Protein AF-A0A0C3K0G8-F1 (afdb_monomer_lite)

Sequence (111 aa):
MAKLWGVLTHQEVYECLPAGTLPKSLRTWVQLGPAIHQLPEEVMEVIAGAAATKQQAMQECKCQAKERHQERWRSKQRAKRESCSVDGSDGEGDDDDGDTSAEYMRLPTDE

Secondary structure (DSSP, 8-state):
---TTTT--HHHHHHTSPTTSS-TT--SHHHHHHHHTTS-HHHHHHHHHHHHHHHHHHHHHHHHHHHHHHHHHHHHHHHHHHHHHHS-SS----------S--S-------

Structure (mmCIF, N/CA/C/O backbone):
data_AF-A0A0C3K0G8-F1
#
_entry.id   AF-A0A0C3K0G8-F1
#
loop_
_atom_site.group_PDB
_atom_site.id
_atom_site.type_symbol
_atom_site.label_atom_id
_atom_site.label_alt_id
_atom_site.label_comp_id
_atom_site.label_asym_id
_atom_site.label_entity_id
_atom_site.label_seq_id
_atom_site.pdbx_PDB_ins_code
_atom_site.Cartn_x
_atom_site.Cartn_y
_atom_site.Cartn_z
_atom_site.occupancy
_atom_site.B_iso_or_equiv
_atom_site.auth_seq_id
_atom_site.auth_comp_id
_atom_site.auth_asym_id
_atom_site.auth_atom_id
_atom_site.pdbx_PDB_model_num
ATOM 1 N N . MET A 1 1 ? -17.660 3.951 -3.080 1.00 44.28 1 MET A N 1
ATOM 2 C CA . MET A 1 1 ? -16.844 4.340 -1.911 1.00 44.28 1 MET A CA 1
ATOM 3 C C . MET A 1 1 ? -15.458 3.748 -2.091 1.00 44.28 1 MET A C 1
ATOM 5 O O . MET A 1 1 ? -15.351 2.532 -2.222 1.00 44.28 1 MET A O 1
ATOM 9 N N . ALA A 1 2 ? -14.428 4.587 -2.220 1.00 51.28 2 ALA A N 1
ATOM 10 C CA . ALA A 1 2 ? -13.048 4.113 -2.275 1.00 51.28 2 ALA A CA 1
ATOM 11 C C . ALA A 1 2 ? -12.724 3.422 -0.944 1.00 51.28 2 ALA A C 1
ATOM 13 O O . ALA A 1 2 ? -13.027 3.960 0.118 1.00 51.28 2 ALA A O 1
ATOM 14 N N . LYS A 1 3 ? -12.183 2.203 -0.997 1.00 67.31 3 LYS A N 1
ATOM 15 C CA . LYS A 1 3 ? -11.765 1.483 0.210 1.00 67.31 3 LYS A CA 1
ATOM 16 C C . LYS A 1 3 ? -10.636 2.291 0.853 1.00 67.31 3 LYS A C 1
ATOM 18 O O . LYS A 1 3 ? -9.588 2.407 0.229 1.00 67.31 3 LYS A O 1
ATOM 23 N N . LEU A 1 4 ? -10.835 2.813 2.066 1.00 66.31 4 LEU A N 1
ATOM 24 C CA . LEU A 1 4 ? -9.811 3.544 2.842 1.00 66.31 4 LEU A CA 1
ATOM 25 C C . LEU A 1 4 ? -8.494 2.759 2.964 1.00 66.31 4 LEU A C 1
ATOM 27 O O . LEU A 1 4 ? -7.414 3.331 2.999 1.00 66.31 4 LEU A O 1
ATOM 31 N N . TRP A 1 5 ? -8.594 1.433 2.958 1.00 75.25 5 TRP A N 1
ATOM 32 C CA . TRP A 1 5 ? -7.480 0.493 3.028 1.00 75.25 5 TRP A CA 1
ATOM 33 C C . TRP A 1 5 ? -6.900 0.090 1.660 1.00 75.25 5 TRP A C 1
ATOM 35 O O . TRP A 1 5 ? -5.852 -0.536 1.629 1.00 75.25 5 TRP A O 1
ATOM 45 N N . GLY A 1 6 ? -7.538 0.442 0.535 1.00 77.12 6 GLY A N 1
ATOM 46 C CA . GLY A 1 6 ? -7.019 0.373 -0.844 1.00 77.12 6 GLY A CA 1
ATOM 47 C C . GLY A 1 6 ? -6.117 -0.818 -1.213 1.00 77.12 6 GLY A C 1
ATOM 48 O O . GLY A 1 6 ? -6.592 -1.834 -1.720 1.00 77.12 6 GLY A O 1
ATOM 49 N N . VAL A 1 7 ? -4.808 -0.626 -1.026 1.00 82.69 7 VAL A N 1
ATOM 50 C CA . VAL A 1 7 ? -3.695 -1.530 -1.391 1.00 82.69 7 VAL A CA 1
ATOM 51 C C . VAL A 1 7 ? -3.148 -2.362 -0.221 1.00 82.69 7 VAL A C 1
ATOM 53 O O . VAL A 1 7 ? -2.249 -3.190 -0.411 1.00 82.69 7 VAL A O 1
ATOM 56 N N . LEU A 1 8 ? -3.660 -2.143 0.988 1.00 86.94 8 LEU A N 1
ATOM 57 C CA . LEU A 1 8 ? -3.300 -2.915 2.168 1.00 86.94 8 LEU A CA 1
ATOM 58 C C . LEU A 1 8 ? -3.956 -4.293 2.128 1.00 86.94 8 LEU A C 1
ATOM 60 O O . LEU A 1 8 ? -5.119 -4.474 1.759 1.00 86.94 8 LEU A O 1
ATOM 64 N N . THR A 1 9 ? -3.177 -5.279 2.537 1.00 86.94 9 THR A N 1
ATOM 65 C CA . THR A 1 9 ? -3.633 -6.628 2.831 1.00 86.94 9 THR A CA 1
ATOM 66 C C . THR A 1 9 ? -4.283 -6.669 4.207 1.00 86.94 9 THR A C 1
ATOM 68 O O . THR A 1 9 ? -4.113 -5.778 5.038 1.00 86.94 9 THR A O 1
ATOM 71 N N . HIS A 1 10 ? -5.023 -7.745 4.459 1.00 85.81 10 HIS A N 1
ATOM 72 C CA . HIS A 1 10 ? -5.656 -7.975 5.750 1.00 85.81 10 HIS A CA 1
ATOM 73 C C . HIS A 1 10 ? -4.635 -7.937 6.893 1.00 85.81 10 HIS A C 1
ATOM 75 O O . HIS A 1 10 ? -4.868 -7.303 7.911 1.00 85.81 10 HIS A O 1
ATOM 81 N N . GLN A 1 11 ? -3.485 -8.583 6.701 1.00 84.81 11 GLN A N 1
ATOM 82 C CA . GLN A 1 11 ? -2.429 -8.642 7.703 1.00 84.81 11 GLN A CA 1
ATOM 83 C C . GLN A 1 11 ? -1.822 -7.268 7.990 1.00 84.81 11 GLN A C 1
ATOM 85 O O . GLN A 1 11 ? -1.711 -6.903 9.153 1.00 84.81 11 GLN A O 1
ATOM 90 N N . GLU A 1 12 ? -1.511 -6.488 6.954 1.00 87.62 12 GLU A N 1
ATOM 91 C CA . GLU A 1 12 ? -0.947 -5.143 7.132 1.00 87.62 12 GLU A CA 1
ATOM 92 C C . GLU A 1 12 ? -1.895 -4.231 7.918 1.00 87.62 12 GLU A C 1
ATOM 94 O O . GLU A 1 12 ? -1.446 -3.460 8.756 1.00 87.62 12 GLU A O 1
ATOM 99 N N . VAL A 1 13 ? -3.213 -4.360 7.726 1.00 86.56 13 VAL A N 1
ATOM 100 C CA . VAL A 1 13 ? -4.179 -3.619 8.551 1.00 86.56 13 VAL A CA 1
ATOM 101 C C . VAL A 1 13 ? -4.073 -4.012 10.026 1.00 86.56 13 VAL A C 1
ATOM 103 O O . VAL A 1 13 ? -4.100 -3.136 10.881 1.00 86.56 13 VAL A O 1
ATOM 106 N N . TYR A 1 14 ? -3.923 -5.300 10.344 1.00 84.81 14 TYR A N 1
ATOM 107 C CA . TYR A 1 14 ? -3.718 -5.738 11.730 1.00 84.81 14 TYR A CA 1
ATOM 108 C C . TYR A 1 14 ? -2.370 -5.285 12.305 1.00 84.81 14 TYR A C 1
ATOM 110 O O . TYR A 1 14 ? -2.292 -5.044 13.504 1.00 84.81 14 TYR A O 1
ATOM 118 N N . GLU A 1 15 ? -1.330 -5.158 11.481 1.00 86.50 15 GLU A N 1
ATOM 119 C CA . GLU A 1 15 ? -0.015 -4.648 11.897 1.00 86.50 15 GLU A CA 1
ATOM 120 C C . GLU A 1 15 ? -0.032 -3.140 12.180 1.00 86.50 15 GLU A C 1
ATOM 122 O O . GLU A 1 15 ? 0.693 -2.673 13.056 1.00 86.50 15 GLU A O 1
ATOM 127 N N . CYS A 1 16 ? -0.886 -2.376 11.493 1.00 84.81 16 CYS A N 1
ATOM 128 C CA . CYS A 1 16 ? -1.093 -0.954 11.777 1.00 84.81 16 CYS A CA 1
ATOM 129 C C . CYS A 1 16 ? -1.887 -0.696 13.068 1.00 84.81 16 CYS A C 1
ATOM 131 O O . CYS A 1 16 ? -1.946 0.444 13.528 1.00 84.81 16 CYS A O 1
ATOM 133 N N . LEU A 1 17 ? -2.527 -1.722 13.634 1.00 83.94 17 LEU A N 1
ATOM 134 C CA . LEU A 1 17 ? -3.399 -1.594 14.794 1.00 83.94 17 LEU A CA 1
ATOM 135 C C . LEU A 1 17 ? -2.687 -1.995 16.091 1.00 83.94 17 LEU A C 1
ATOM 137 O O . LEU A 1 17 ? -1.944 -2.980 16.113 1.00 83.94 17 LEU A O 1
ATOM 141 N N . PRO A 1 18 ? -2.960 -1.300 17.209 1.00 80.00 18 PRO A N 1
ATOM 142 C CA . PRO A 1 18 ? -2.521 -1.774 18.508 1.00 80.00 18 PRO A CA 1
ATOM 143 C C . PRO A 1 18 ? -3.105 -3.162 18.820 1.00 80.00 18 PRO A C 1
ATOM 145 O O . PRO A 1 18 ? -4.186 -3.556 18.371 1.00 80.00 18 PRO A O 1
ATOM 148 N N . ALA A 1 19 ? -2.380 -3.948 19.615 1.00 79.69 19 ALA A N 1
ATOM 149 C CA . ALA A 1 19 ? -2.846 -5.276 19.986 1.00 79.69 19 ALA A CA 1
ATOM 150 C C . ALA A 1 19 ? -4.171 -5.184 20.766 1.00 79.69 19 ALA A C 1
ATOM 152 O O . ALA A 1 19 ? -4.258 -4.509 21.788 1.00 79.69 19 ALA A O 1
ATOM 153 N N . GLY A 1 20 ? -5.197 -5.896 20.293 1.00 76.69 20 GLY A N 1
ATOM 154 C CA . GLY A 1 20 ? -6.504 -5.974 20.955 1.00 76.69 20 GLY A CA 1
ATOM 155 C C . GLY A 1 20 ? -7.562 -4.992 20.448 1.00 76.69 20 GLY A C 1
ATOM 156 O O . GLY A 1 20 ? -8.697 -5.078 20.906 1.00 76.69 20 GLY A O 1
ATOM 157 N N . THR A 1 21 ? -7.252 -4.118 19.483 1.00 79.88 21 THR A N 1
ATOM 158 C CA . THR A 1 21 ? -8.239 -3.165 18.935 1.00 79.88 21 THR A CA 1
ATOM 159 C C . THR A 1 21 ? -9.307 -3.843 18.077 1.00 79.88 21 THR A C 1
ATOM 161 O O . THR A 1 21 ? -10.460 -3.425 18.084 1.00 79.88 21 THR A O 1
ATOM 164 N N . LEU A 1 22 ? -8.946 -4.912 17.358 1.00 80.62 22 LEU A N 1
ATOM 165 C CA . LEU A 1 22 ? -9.884 -5.712 16.572 1.00 80.62 22 LEU A CA 1
ATOM 166 C C . LEU A 1 22 ? -9.804 -7.198 16.941 1.00 80.62 22 LEU A C 1
ATOM 168 O O . LEU A 1 22 ? -8.707 -7.743 17.112 1.00 80.62 22 LEU A O 1
ATOM 172 N N . PRO A 1 23 ? -10.951 -7.897 17.019 1.00 78.81 23 PRO A N 1
ATOM 173 C CA . PRO A 1 23 ? -10.958 -9.329 17.257 1.00 78.81 23 PRO A CA 1
ATOM 174 C C . PRO A 1 23 ? -10.321 -10.075 16.077 1.00 78.81 23 PRO A C 1
ATOM 176 O O . PRO A 1 23 ? -10.598 -9.802 14.909 1.00 78.81 23 PRO A O 1
ATOM 179 N N . LYS A 1 24 ? -9.482 -11.073 16.382 1.00 75.81 24 LYS A N 1
ATOM 180 C CA . LYS A 1 24 ? -8.792 -11.923 15.386 1.00 75.81 24 LYS A CA 1
ATOM 181 C C . LYS A 1 24 ? -9.745 -12.850 14.610 1.00 75.81 24 LYS A C 1
ATOM 183 O O . LYS A 1 24 ? -9.318 -13.581 13.721 1.00 75.81 24 LYS A O 1
ATOM 188 N N . SER A 1 25 ? -11.026 -12.872 14.983 1.00 77.38 25 SER A N 1
ATOM 189 C CA . SER A 1 25 ? -12.070 -13.671 14.338 1.00 77.38 25 SER A CA 1
ATOM 190 C C . SER A 1 25 ? -12.581 -13.057 13.035 1.00 77.38 25 SER A C 1
ATOM 192 O O . SER A 1 25 ? -13.191 -13.776 12.243 1.00 77.38 25 SER A O 1
ATOM 194 N N . LEU A 1 26 ? -12.321 -11.768 12.783 1.00 80.19 26 LEU A N 1
ATOM 195 C CA . LEU A 1 26 ? -12.682 -11.116 11.526 1.00 80.19 26 LEU A CA 1
ATOM 196 C C . LEU A 1 26 ? -11.711 -11.603 10.450 1.00 80.19 26 LEU A C 1
ATOM 198 O O . LEU A 1 26 ? -10.574 -11.161 10.375 1.00 80.19 26 LEU A O 1
ATOM 202 N N . ARG A 1 27 ? -12.146 -12.585 9.657 1.00 77.00 27 ARG A N 1
ATOM 203 C CA . ARG A 1 27 ? -11.313 -13.205 8.608 1.00 77.00 27 ARG A CA 1
ATOM 204 C C . ARG A 1 27 ? -11.552 -12.620 7.223 1.00 77.00 27 ARG A C 1
ATOM 206 O O . ARG A 1 27 ? -10.822 -12.933 6.288 1.00 77.00 27 ARG A O 1
ATOM 213 N N . THR A 1 28 ? -12.616 -11.839 7.061 1.00 82.69 28 THR A N 1
ATOM 214 C CA . THR A 1 28 ? -13.065 -11.360 5.753 1.00 82.69 28 THR A CA 1
ATOM 215 C C . THR A 1 28 ? -13.167 -9.845 5.732 1.00 82.69 28 THR A C 1
ATOM 217 O O . THR A 1 28 ? -13.574 -9.221 6.710 1.00 82.69 28 THR A O 1
ATOM 220 N N . TRP A 1 29 ? -12.874 -9.246 4.576 1.00 82.31 29 TRP A N 1
ATOM 221 C CA . TRP A 1 29 ? -13.006 -7.800 4.368 1.00 82.31 29 TRP A CA 1
ATOM 222 C C . TRP A 1 29 ? -14.422 -7.271 4.606 1.00 82.31 29 TRP A C 1
ATOM 224 O O . TRP A 1 29 ? -14.580 -6.122 5.005 1.00 82.31 29 TRP A O 1
ATOM 234 N N . VAL A 1 30 ? -15.442 -8.107 4.388 1.00 82.75 30 VAL A N 1
ATOM 235 C CA . VAL A 1 30 ? -16.850 -7.759 4.638 1.00 82.75 30 VAL A CA 1
ATOM 236 C C . VAL A 1 30 ? -17.105 -7.515 6.125 1.00 82.75 30 VAL A C 1
ATOM 238 O O . VAL A 1 30 ? -17.886 -6.640 6.472 1.00 82.75 30 VAL A O 1
ATOM 241 N N . GLN A 1 31 ? -16.425 -8.259 6.996 1.00 83.44 31 GLN A N 1
ATOM 242 C CA . GLN A 1 31 ? -16.522 -8.103 8.446 1.00 83.44 31 GLN A CA 1
ATOM 243 C C . GLN A 1 31 ? -15.553 -7.039 8.970 1.00 83.44 31 GLN A C 1
ATOM 245 O O . GLN A 1 31 ? -15.893 -6.278 9.872 1.00 83.44 31 GLN A O 1
ATOM 250 N N . LEU A 1 32 ? -14.352 -6.972 8.390 1.00 82.75 32 LEU A N 1
ATOM 251 C CA . LEU A 1 32 ? -13.309 -6.050 8.821 1.00 82.75 32 LEU A CA 1
ATOM 252 C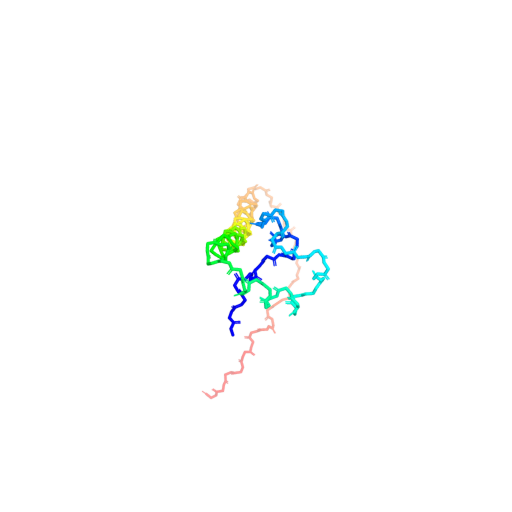 C . LEU A 1 32 ? -13.645 -4.593 8.474 1.00 82.75 32 LEU A C 1
ATOM 254 O O . LEU A 1 32 ? -13.431 -3.713 9.296 1.00 82.75 32 LEU A O 1
ATOM 258 N N . GLY A 1 33 ? -14.213 -4.331 7.293 1.00 82.81 33 GLY A N 1
ATOM 259 C CA . GLY A 1 33 ? -14.536 -2.972 6.845 1.00 82.81 33 GLY A CA 1
ATOM 260 C C . GLY A 1 33 ? -15.427 -2.195 7.827 1.00 82.81 33 GLY A C 1
ATOM 261 O O . GLY A 1 33 ? -15.025 -1.124 8.276 1.00 82.81 33 GLY A O 1
ATOM 262 N N . PRO A 1 34 ? -16.597 -2.729 8.224 1.00 84.62 34 PRO A N 1
ATOM 263 C CA . PRO A 1 34 ? -17.455 -2.099 9.228 1.00 84.62 34 PRO A CA 1
ATOM 264 C C . PRO A 1 34 ? -16.797 -1.962 10.603 1.00 84.62 34 PRO A C 1
ATOM 266 O O . PRO A 1 34 ? -17.120 -1.036 11.340 1.00 84.62 34 PRO A O 1
ATOM 269 N N . ALA A 1 35 ? -15.898 -2.879 10.969 1.00 84.62 35 ALA A N 1
ATOM 270 C CA . ALA A 1 35 ? -15.185 -2.812 12.239 1.00 84.62 35 ALA A CA 1
ATOM 271 C C . ALA A 1 35 ? -14.136 -1.689 12.238 1.00 84.62 35 ALA A C 1
ATOM 273 O O . ALA A 1 35 ? -14.041 -0.958 13.214 1.00 84.62 35 ALA A O 1
ATOM 274 N N . ILE A 1 36 ? -13.420 -1.495 11.124 1.00 83.00 36 ILE A N 1
ATOM 275 C CA . ILE A 1 36 ? -12.480 -0.379 10.937 1.00 83.00 36 ILE A CA 1
ATOM 276 C C . ILE A 1 36 ? -13.212 0.966 10.995 1.00 83.00 36 ILE A C 1
ATOM 278 O O . ILE A 1 36 ? -12.720 1.895 11.618 1.00 83.00 36 ILE A O 1
ATOM 282 N N . HIS A 1 37 ? -14.401 1.068 10.397 1.00 83.69 37 HIS A N 1
ATOM 283 C CA . HIS A 1 37 ? -15.210 2.293 10.446 1.00 83.69 37 HIS A CA 1
ATOM 284 C C . HIS A 1 37 ? -15.740 2.647 11.843 1.00 83.69 37 HIS A C 1
ATOM 286 O O . HIS A 1 37 ? -16.202 3.766 12.043 1.00 83.69 37 HIS A O 1
ATOM 292 N N . GLN A 1 38 ? -15.707 1.706 12.787 1.00 85.94 38 GLN A N 1
ATOM 293 C CA . GLN A 1 38 ? -16.071 1.943 14.186 1.00 85.94 38 GLN A CA 1
ATOM 294 C C . GLN A 1 38 ? -14.861 2.298 15.059 1.00 85.94 38 GLN A C 1
ATOM 296 O O . GLN A 1 38 ? -15.022 2.524 16.257 1.00 85.94 38 GLN A O 1
ATOM 301 N N . LEU A 1 39 ? -13.654 2.318 14.487 1.00 84.44 39 LEU A N 1
ATOM 302 C CA . LEU A 1 39 ? -12.448 2.702 15.209 1.00 84.44 39 LEU A CA 1
ATOM 303 C C . LEU A 1 39 ? -12.367 4.225 15.383 1.00 84.44 39 LEU A C 1
ATOM 305 O O . LEU A 1 39 ? -12.972 4.966 14.606 1.00 84.44 39 LEU A O 1
ATOM 309 N N . PRO A 1 40 ? -11.593 4.697 16.376 1.00 88.00 40 PRO A N 1
ATOM 310 C CA . PRO A 1 40 ? -11.269 6.111 16.506 1.00 88.00 40 PRO A CA 1
ATOM 311 C C . PRO A 1 40 ? -10.639 6.661 15.225 1.00 88.00 40 PRO A C 1
ATOM 313 O O . PRO A 1 40 ? -9.885 5.962 14.541 1.00 88.00 40 PRO A O 1
ATOM 316 N N . GLU A 1 41 ? -10.916 7.930 14.932 1.00 86.56 41 GLU A N 1
ATOM 317 C CA . GLU A 1 41 ? -10.446 8.608 13.721 1.00 86.56 41 GLU A CA 1
ATOM 318 C C . GLU A 1 41 ? -8.917 8.563 13.595 1.00 86.56 41 GLU A C 1
ATOM 320 O O . GLU A 1 41 ? -8.406 8.228 12.532 1.00 86.56 41 GLU A O 1
ATOM 325 N N . GLU A 1 42 ? -8.191 8.733 14.702 1.00 86.88 42 GLU A N 1
ATOM 326 C CA . GLU A 1 42 ? -6.723 8.643 14.756 1.00 86.88 42 GLU A CA 1
ATOM 327 C C . GLU A 1 42 ? -6.203 7.310 14.193 1.00 86.88 42 GLU A C 1
ATOM 329 O O . GLU A 1 42 ? -5.203 7.243 13.481 1.00 86.88 42 GLU A O 1
ATOM 334 N N . VAL A 1 43 ? -6.906 6.218 14.490 1.00 85.19 43 VAL A N 1
ATOM 335 C CA . VAL A 1 43 ? -6.533 4.876 14.041 1.00 85.19 43 VAL A CA 1
ATOM 336 C C . VAL A 1 43 ? -6.869 4.690 12.562 1.00 85.19 43 VAL A C 1
ATOM 338 O O . VAL A 1 43 ? -6.109 4.067 11.815 1.00 85.19 43 VAL A O 1
ATOM 341 N N . MET A 1 44 ? -7.989 5.257 12.112 1.00 86.25 44 MET A N 1
ATOM 342 C CA . MET A 1 44 ? -8.337 5.288 10.694 1.00 86.25 44 MET A CA 1
ATOM 343 C C . MET A 1 44 ? -7.319 6.095 9.878 1.00 86.25 44 MET A C 1
ATOM 345 O O . MET A 1 44 ? -6.960 5.666 8.780 1.00 86.25 44 MET A O 1
ATOM 349 N N . GLU A 1 45 ? -6.817 7.210 10.412 1.00 87.50 45 GLU A N 1
ATOM 350 C CA . GLU A 1 45 ? -5.766 8.016 9.787 1.00 87.50 45 GLU A CA 1
ATOM 351 C C . GLU A 1 45 ? -4.451 7.245 9.657 1.00 87.50 45 GLU A C 1
ATOM 353 O O . GLU A 1 45 ? -3.824 7.288 8.598 1.00 87.50 45 GLU A O 1
ATOM 358 N N . VAL A 1 46 ? -4.059 6.468 10.673 1.00 88.25 46 VAL A N 1
ATOM 359 C CA . VAL A 1 46 ? -2.869 5.600 10.598 1.00 88.25 46 VAL A CA 1
ATOM 360 C C . VAL A 1 46 ? -3.006 4.572 9.471 1.00 88.25 46 VAL A C 1
ATOM 362 O O . VAL A 1 46 ? -2.090 4.414 8.660 1.00 88.25 46 VAL A O 1
ATOM 365 N N . ILE A 1 47 ? -4.161 3.903 9.369 1.00 88.06 47 ILE A N 1
ATOM 366 C CA . ILE A 1 47 ? -4.429 2.937 8.289 1.00 88.06 47 ILE A CA 1
ATOM 367 C C . ILE A 1 47 ? -4.406 3.637 6.923 1.00 88.06 47 ILE A C 1
ATOM 369 O O . ILE A 1 47 ? -3.816 3.120 5.972 1.00 88.06 47 ILE A O 1
ATOM 373 N N . ALA A 1 48 ? -5.019 4.818 6.812 1.00 86.81 48 ALA A N 1
ATOM 374 C CA . ALA A 1 48 ? -5.033 5.593 5.576 1.00 86.81 48 ALA A CA 1
ATOM 375 C C . ALA A 1 48 ? -3.619 6.043 5.165 1.00 86.81 48 ALA A C 1
ATOM 377 O O . ALA A 1 48 ? -3.252 5.924 3.995 1.00 86.81 48 ALA A O 1
ATOM 378 N N . GLY A 1 49 ? -2.797 6.488 6.117 1.00 89.12 49 GLY A N 1
ATOM 379 C CA . GLY A 1 49 ? -1.402 6.866 5.895 1.00 89.12 49 GLY A CA 1
ATOM 380 C C . GLY A 1 49 ? -0.540 5.687 5.441 1.00 89.12 49 GLY A C 1
ATOM 381 O O . GLY A 1 49 ? 0.227 5.805 4.481 1.00 89.12 49 GLY A O 1
ATOM 382 N N . ALA A 1 50 ? -0.713 4.516 6.057 1.00 89.50 50 ALA A N 1
ATOM 383 C CA . ALA A 1 50 ? -0.044 3.288 5.630 1.00 89.50 50 ALA A CA 1
ATOM 384 C C . ALA A 1 50 ? -0.455 2.880 4.203 1.00 89.50 50 ALA A C 1
ATOM 386 O O . ALA A 1 50 ? 0.398 2.550 3.373 1.00 89.50 50 ALA A O 1
ATOM 387 N N . ALA A 1 51 ? -1.751 2.965 3.882 1.00 89.62 51 ALA A N 1
ATOM 388 C CA . ALA A 1 51 ? -2.260 2.685 2.542 1.00 89.62 51 ALA A CA 1
ATOM 389 C C . ALA A 1 51 ? -1.677 3.652 1.500 1.00 89.62 51 ALA A C 1
ATOM 391 O O . ALA A 1 51 ? -1.208 3.209 0.448 1.00 89.62 51 ALA A O 1
ATOM 392 N N . ALA A 1 52 ? -1.648 4.951 1.809 1.00 89.00 52 ALA A N 1
ATOM 393 C CA . ALA A 1 52 ? -1.074 5.980 0.948 1.00 89.00 52 ALA A CA 1
ATOM 394 C C . ALA A 1 52 ? 0.424 5.744 0.702 1.00 89.00 52 ALA A C 1
ATOM 396 O O . ALA A 1 52 ? 0.876 5.781 -0.442 1.00 89.00 52 ALA A O 1
ATOM 397 N N . THR A 1 53 ? 1.175 5.408 1.752 1.00 90.25 53 THR A N 1
ATOM 398 C CA . THR A 1 53 ? 2.619 5.135 1.675 1.00 90.25 53 THR A CA 1
ATOM 399 C C . THR A 1 53 ? 2.905 3.942 0.765 1.00 90.25 53 THR A C 1
ATOM 401 O O . THR A 1 53 ? 3.735 4.017 -0.143 1.00 90.25 53 THR A O 1
ATOM 404 N N . LYS A 1 54 ? 2.166 2.841 0.941 1.00 90.31 54 LYS A N 1
ATOM 405 C CA . LYS A 1 54 ? 2.305 1.657 0.087 1.00 90.31 54 LYS A CA 1
ATOM 406 C C . LYS A 1 54 ? 1.915 1.947 -1.360 1.00 90.31 54 LYS A C 1
ATOM 408 O O . LYS A 1 54 ? 2.566 1.468 -2.290 1.00 90.31 54 LYS A O 1
ATOM 413 N N . GLN A 1 55 ? 0.863 2.735 -1.565 1.00 90.06 55 GLN A N 1
ATOM 414 C CA . GLN A 1 55 ? 0.442 3.149 -2.897 1.00 90.06 55 GLN A CA 1
ATOM 415 C C . GLN A 1 55 ? 1.520 3.992 -3.582 1.00 90.06 55 GLN A C 1
ATOM 417 O O . GLN A 1 55 ? 1.818 3.751 -4.752 1.00 90.06 55 GLN A O 1
ATOM 422 N N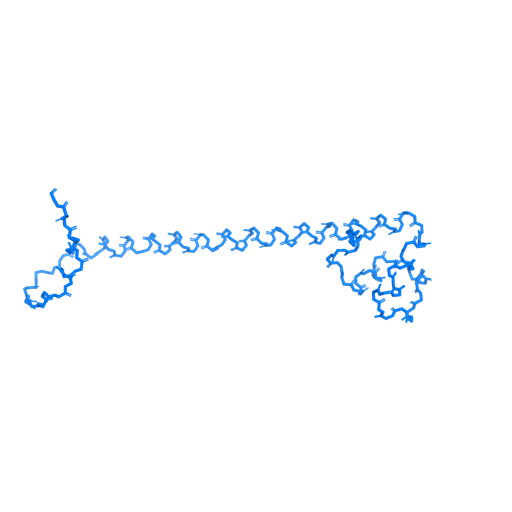 . GLN A 1 56 ? 2.131 4.932 -2.862 1.00 89.19 56 GLN A N 1
ATOM 423 C CA . GLN A 1 56 ? 3.233 5.742 -3.368 1.00 89.19 56 GLN A CA 1
ATOM 424 C C . GLN A 1 56 ? 4.429 4.865 -3.754 1.00 89.19 56 GLN A C 1
ATOM 426 O O . GLN A 1 56 ? 4.880 4.939 -4.896 1.00 89.19 56 GLN A O 1
ATOM 431 N N . ALA A 1 57 ? 4.857 3.956 -2.872 1.00 89.31 57 ALA A N 1
ATOM 432 C CA . ALA A 1 57 ? 5.949 3.024 -3.155 1.00 89.31 57 ALA A CA 1
ATOM 433 C C . ALA A 1 57 ? 5.666 2.160 -4.397 1.00 89.31 57 ALA A C 1
ATOM 435 O O . ALA A 1 57 ? 6.536 1.950 -5.241 1.00 89.31 57 ALA A O 1
ATOM 436 N N . MET A 1 58 ? 4.424 1.695 -4.563 1.00 88.69 58 MET A N 1
ATOM 437 C CA . MET A 1 58 ? 4.021 0.927 -5.742 1.00 88.69 58 MET A CA 1
ATOM 438 C C . MET A 1 58 ? 4.105 1.752 -7.034 1.00 88.69 58 MET A C 1
ATOM 440 O O . MET A 1 58 ? 4.561 1.239 -8.061 1.00 88.69 58 MET A O 1
ATOM 444 N N . GLN A 1 59 ? 3.678 3.019 -7.009 1.00 90.38 59 GLN A N 1
ATOM 445 C CA . GLN A 1 59 ? 3.809 3.900 -8.172 1.00 90.38 59 GLN A CA 1
ATOM 446 C C . GLN A 1 59 ? 5.274 4.185 -8.493 1.00 90.38 59 GLN A C 1
ATOM 448 O O . GLN A 1 59 ? 5.656 4.158 -9.661 1.00 90.38 59 GLN A O 1
ATOM 453 N N . GLU A 1 60 ? 6.103 4.383 -7.475 1.00 91.56 60 GLU A N 1
ATOM 454 C CA . GLU A 1 60 ? 7.530 4.626 -7.647 1.00 91.56 60 GLU A CA 1
ATOM 455 C C . GLU A 1 60 ? 8.229 3.423 -8.293 1.00 91.56 60 GLU A C 1
ATOM 457 O O . GLU A 1 60 ? 8.892 3.565 -9.322 1.00 91.56 60 GLU A O 1
ATOM 462 N N . CYS A 1 61 ? 7.962 2.210 -7.797 1.00 90.81 61 CYS A N 1
ATOM 463 C CA . CYS A 1 61 ? 8.427 0.964 -8.409 1.00 90.81 61 CYS A CA 1
ATOM 464 C C . CYS A 1 61 ? 7.992 0.840 -9.878 1.00 90.81 61 CYS A C 1
ATOM 466 O O . CYS A 1 61 ? 8.772 0.426 -10.739 1.00 90.81 61 CYS A O 1
ATOM 468 N N . LYS A 1 62 ? 6.750 1.225 -10.194 1.00 91.75 62 LYS A N 1
ATOM 469 C CA . LYS A 1 62 ? 6.231 1.213 -11.569 1.00 91.75 62 LYS A CA 1
ATOM 470 C C . LYS A 1 62 ? 6.959 2.219 -12.464 1.00 91.75 62 LYS A C 1
ATOM 472 O O . LYS A 1 62 ? 7.237 1.900 -13.622 1.00 91.75 62 LYS A O 1
ATOM 477 N N . CYS A 1 63 ? 7.266 3.410 -11.956 1.00 91.06 63 CYS A N 1
ATOM 478 C CA . CYS A 1 63 ? 8.049 4.413 -12.676 1.00 91.06 63 CYS A CA 1
ATOM 479 C C . CYS A 1 63 ? 9.467 3.906 -12.961 1.00 91.06 63 CYS A C 1
ATOM 481 O O . CYS A 1 63 ? 9.889 3.912 -14.118 1.00 91.06 63 CYS A O 1
ATOM 483 N N . GLN A 1 64 ? 10.148 3.356 -11.954 1.00 92.44 64 GLN A N 1
ATOM 484 C CA . GLN A 1 64 ? 11.494 2.796 -12.106 1.00 92.44 64 GLN A CA 1
ATOM 485 C C . GLN A 1 64 ? 11.534 1.632 -13.108 1.00 92.44 64 GLN A C 1
ATOM 487 O O . GLN A 1 64 ? 12.441 1.540 -13.934 1.00 92.44 64 GLN A O 1
ATOM 492 N N . ALA A 1 65 ? 10.533 0.746 -13.092 1.00 92.38 65 ALA A N 1
ATOM 493 C CA . ALA A 1 65 ? 10.456 -0.359 -14.048 1.00 92.38 65 ALA A CA 1
ATOM 494 C C . ALA A 1 65 ? 10.354 0.137 -15.502 1.00 92.38 65 ALA A C 1
ATOM 496 O O . ALA A 1 65 ? 11.003 -0.409 -16.398 1.00 92.38 65 ALA A O 1
ATOM 497 N N . LYS A 1 66 ? 9.570 1.197 -15.738 1.00 92.69 66 LYS A N 1
ATOM 498 C CA . LYS A 1 66 ? 9.451 1.825 -17.060 1.00 92.69 66 LYS A CA 1
ATOM 499 C C . LYS A 1 66 ? 10.746 2.505 -17.490 1.00 92.69 66 LYS A C 1
ATOM 501 O O . LYS A 1 66 ? 11.141 2.353 -18.644 1.00 92.69 66 LYS A O 1
ATOM 506 N N . GLU A 1 67 ? 11.401 3.220 -16.583 1.00 92.88 67 GLU A N 1
ATOM 507 C CA . GLU A 1 67 ? 12.683 3.874 -16.850 1.00 92.88 67 GLU A CA 1
ATOM 508 C C . GLU A 1 67 ? 13.754 2.853 -17.253 1.00 92.88 67 GLU A C 1
ATOM 510 O O . GLU A 1 67 ? 14.342 2.974 -18.328 1.00 92.88 67 GLU A O 1
ATOM 515 N N . ARG A 1 68 ? 13.914 1.770 -16.480 1.00 92.88 68 ARG A N 1
ATOM 516 C CA . ARG A 1 68 ? 14.845 0.674 -16.807 1.00 92.88 68 ARG A CA 1
ATOM 517 C C . ARG A 1 68 ? 14.558 0.045 -18.166 1.00 92.88 68 ARG A C 1
ATOM 519 O O . ARG A 1 68 ? 15.482 -0.310 -18.897 1.00 92.88 68 ARG A O 1
ATOM 526 N N . HIS A 1 69 ? 13.285 -0.125 -18.515 1.00 92.56 69 HIS A N 1
ATOM 527 C CA . HIS A 1 69 ? 12.914 -0.655 -19.824 1.00 92.56 69 HIS A CA 1
ATOM 528 C C . HIS A 1 69 ? 13.329 0.293 -20.959 1.00 92.56 69 HIS A C 1
ATOM 530 O O . HIS A 1 69 ? 13.908 -0.153 -21.951 1.00 92.56 69 HIS A O 1
ATOM 536 N N . GLN A 1 70 ? 13.082 1.596 -20.800 1.00 93.88 70 GLN A N 1
ATOM 537 C CA . GLN A 1 70 ? 13.493 2.597 -21.784 1.00 93.88 70 GLN A CA 1
ATOM 538 C C . GLN A 1 70 ? 15.013 2.676 -21.925 1.00 93.88 70 GLN A C 1
ATOM 540 O O . GLN A 1 70 ? 15.512 2.741 -23.047 1.00 93.88 70 GLN A O 1
ATOM 545 N N . GLU A 1 71 ? 15.751 2.639 -20.817 1.00 92.88 71 GLU A N 1
ATOM 546 C CA . GLU A 1 71 ? 17.213 2.627 -20.835 1.00 92.88 71 GLU A CA 1
ATOM 547 C C . GLU A 1 71 ? 17.741 1.422 -21.616 1.00 92.88 71 GLU A C 1
ATOM 549 O O . GLU A 1 71 ? 18.505 1.594 -22.564 1.00 92.88 71 GLU A O 1
ATOM 554 N N . ARG A 1 72 ? 17.250 0.211 -21.317 1.00 94.50 72 ARG A N 1
ATOM 555 C CA . ARG A 1 72 ? 17.620 -1.005 -22.060 1.00 94.50 72 ARG A CA 1
ATOM 556 C C . ARG A 1 72 ? 17.345 -0.879 -23.553 1.00 94.50 72 ARG A C 1
ATOM 558 O O . ARG A 1 72 ? 18.175 -1.288 -24.365 1.00 94.50 72 ARG A O 1
ATOM 565 N N . TRP A 1 73 ? 16.197 -0.316 -23.923 1.00 94.56 73 TRP A N 1
ATOM 566 C CA . TRP A 1 73 ? 15.856 -0.101 -25.325 1.00 94.56 73 TRP A CA 1
ATOM 567 C C . TRP A 1 73 ? 16.830 0.875 -26.000 1.00 94.56 73 TRP A C 1
ATOM 569 O O . TRP A 1 73 ? 17.353 0.570 -27.072 1.00 94.56 73 TRP A O 1
ATOM 579 N N . ARG A 1 74 ? 17.149 2.005 -25.353 1.00 94.00 74 ARG A N 1
ATOM 580 C CA . ARG A 1 74 ? 18.117 2.993 -25.862 1.00 94.00 74 ARG A CA 1
ATOM 581 C C . ARG A 1 74 ? 19.525 2.408 -25.985 1.00 94.00 74 ARG A C 1
ATOM 583 O O . ARG A 1 74 ? 20.170 2.619 -27.009 1.00 94.00 74 ARG A O 1
ATOM 590 N N . SER A 1 75 ? 19.983 1.646 -24.995 1.00 91.50 75 SER A N 1
ATOM 591 C CA . SER A 1 75 ? 21.294 0.986 -25.029 1.00 91.50 75 SER A CA 1
ATOM 592 C C . SER A 1 75 ? 21.383 -0.025 -26.169 1.00 91.50 75 SER A C 1
ATOM 594 O O . SER A 1 75 ? 22.374 -0.043 -26.892 1.00 91.50 75 SER A O 1
ATOM 596 N N . LYS A 1 76 ? 20.316 -0.797 -26.420 1.00 92.06 76 LYS A N 1
ATOM 597 C CA . LYS A 1 76 ? 20.259 -1.723 -27.561 1.00 92.06 76 LYS A CA 1
ATOM 598 C C . LYS A 1 76 ? 20.333 -0.995 -28.907 1.00 92.06 76 LYS A C 1
ATOM 600 O O . LYS A 1 76 ? 20.985 -1.481 -29.826 1.00 92.06 76 LYS A O 1
ATOM 605 N N . GLN A 1 77 ? 19.692 0.169 -29.029 1.00 90.81 77 GLN A N 1
ATOM 606 C CA . GLN A 1 77 ? 19.783 0.993 -30.241 1.00 90.81 77 GLN A CA 1
ATOM 607 C C . GLN A 1 77 ? 21.195 1.554 -30.460 1.00 90.81 77 GLN A C 1
ATOM 609 O O . GLN A 1 77 ? 21.665 1.564 -31.596 1.00 90.81 77 GLN A O 1
ATOM 614 N N . ARG A 1 78 ? 21.881 1.991 -29.393 1.00 88.31 78 ARG A N 1
ATOM 615 C CA . ARG A 1 78 ? 23.277 2.457 -29.471 1.00 88.31 78 ARG A CA 1
ATOM 616 C C . ARG A 1 78 ? 24.219 1.332 -29.887 1.00 88.31 78 ARG A C 1
ATOM 618 O O . ARG A 1 78 ? 24.902 1.492 -30.887 1.00 88.31 78 ARG A O 1
ATOM 625 N N . ALA A 1 79 ? 24.136 0.178 -29.227 1.00 87.69 79 ALA A N 1
ATOM 626 C CA . ALA A 1 79 ? 24.946 -0.988 -29.570 1.00 87.69 79 ALA A CA 1
ATOM 627 C C . ALA A 1 79 ? 24.743 -1.426 -31.030 1.00 87.69 79 ALA A C 1
ATOM 629 O O . ALA A 1 79 ? 25.710 -1.717 -31.721 1.00 87.69 79 ALA A O 1
ATOM 630 N N . LYS A 1 80 ? 23.496 -1.404 -31.534 1.00 84.62 80 LYS A N 1
ATOM 631 C CA . LYS A 1 80 ? 23.208 -1.708 -32.945 1.00 84.62 80 LYS A CA 1
ATOM 632 C C . LYS A 1 80 ? 23.859 -0.703 -33.904 1.00 84.62 80 LYS A C 1
ATOM 634 O O . LYS A 1 80 ? 24.341 -1.091 -34.961 1.00 84.62 80 LYS A O 1
ATOM 639 N N . ARG A 1 81 ? 23.859 0.590 -33.562 1.00 78.00 81 ARG A N 1
ATOM 640 C CA . ARG A 1 81 ? 24.531 1.619 -34.373 1.00 78.00 81 ARG A CA 1
ATOM 641 C C . ARG A 1 81 ? 26.045 1.434 -34.360 1.00 78.00 81 ARG A C 1
ATOM 643 O O . ARG A 1 81 ? 26.650 1.502 -35.419 1.00 78.00 81 ARG A O 1
ATOM 650 N N . GLU A 1 82 ? 26.618 1.158 -33.193 1.00 75.44 82 GLU A N 1
ATOM 651 C CA . GLU A 1 82 ? 28.056 0.936 -33.014 1.00 75.44 82 GLU A CA 1
ATOM 652 C C . GLU A 1 82 ? 28.535 -0.309 -33.774 1.00 75.44 82 GLU A C 1
ATOM 654 O O . GLU A 1 82 ? 29.552 -0.246 -34.462 1.00 75.44 82 GLU A O 1
ATOM 659 N N . SER A 1 83 ? 27.763 -1.402 -33.754 1.00 71.50 83 SER A N 1
ATOM 660 C CA . SER A 1 83 ? 28.071 -2.608 -34.532 1.00 71.50 83 SER A CA 1
ATOM 661 C C . SER A 1 83 ? 27.990 -2.387 -36.044 1.00 71.50 83 SER A C 1
ATOM 663 O O . SER A 1 83 ? 28.785 -2.958 -36.775 1.00 71.50 83 SER A O 1
ATOM 665 N N . CYS A 1 84 ? 27.075 -1.538 -36.527 1.00 58.00 84 CYS A N 1
ATOM 666 C CA . CYS A 1 84 ? 26.999 -1.190 -37.952 1.00 58.00 84 CYS A CA 1
ATOM 667 C C . CYS A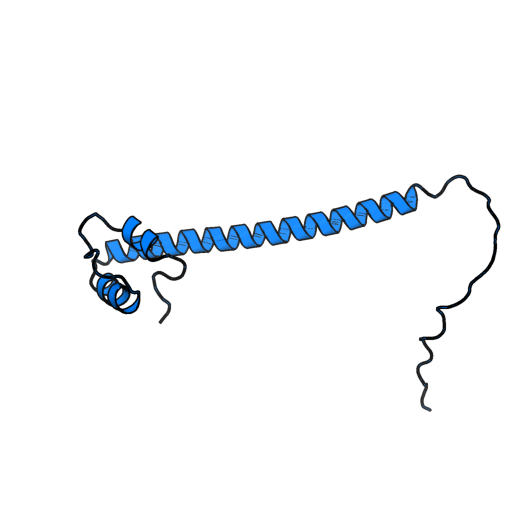 1 84 ? 28.084 -0.192 -38.392 1.00 58.00 84 CYS A C 1
ATOM 669 O O . CYS A 1 84 ? 28.312 -0.047 -39.585 1.00 58.00 84 CYS A O 1
ATOM 671 N N . SER A 1 85 ? 28.724 0.520 -37.459 1.00 55.06 85 SER A N 1
ATOM 672 C CA . SER A 1 85 ? 29.833 1.438 -37.759 1.00 55.06 85 SER A CA 1
ATOM 673 C C . SER A 1 85 ? 31.220 0.803 -37.640 1.00 55.06 85 SER A C 1
ATOM 675 O O . SER A 1 85 ? 32.183 1.386 -38.125 1.00 55.06 85 SER A O 1
ATOM 677 N N . VAL A 1 86 ? 31.335 -0.355 -36.978 1.00 53.00 86 VAL A N 1
ATOM 678 C CA . VAL A 1 86 ? 32.603 -1.094 -36.831 1.00 53.00 86 VAL A CA 1
ATOM 679 C C . VAL A 1 86 ? 32.893 -2.000 -38.032 1.00 53.00 86 VAL A C 1
ATOM 681 O O . VAL A 1 86 ? 34.054 -2.269 -38.315 1.00 53.00 86 VAL A O 1
ATOM 684 N N . ASP A 1 87 ? 31.860 -2.403 -38.772 1.00 51.31 87 ASP A N 1
ATOM 685 C CA . ASP A 1 87 ? 31.955 -3.235 -39.980 1.00 51.31 87 ASP A CA 1
ATOM 686 C C . ASP A 1 87 ? 31.997 -2.353 -41.243 1.00 51.31 87 ASP A C 1
ATOM 688 O O . ASP A 1 87 ? 31.169 -2.438 -42.143 1.00 51.31 87 ASP A O 1
ATOM 692 N N . GLY A 1 88 ? 32.898 -1.370 -41.233 1.00 48.69 88 GLY A N 1
ATOM 693 C CA . GLY A 1 88 ? 33.052 -0.377 -42.300 1.00 48.69 88 GLY A CA 1
ATOM 694 C C . GLY A 1 88 ? 34.490 -0.219 -42.781 1.00 48.69 88 GLY A C 1
ATOM 695 O O . GLY A 1 88 ? 34.806 0.793 -43.401 1.00 48.69 88 GLY A O 1
ATOM 696 N N . SER A 1 89 ? 35.373 -1.169 -42.465 1.00 55.00 89 SER A N 1
ATOM 697 C CA . SER A 1 89 ? 36.727 -1.188 -43.010 1.00 55.00 89 SER A CA 1
ATOM 698 C C . SER A 1 89 ? 37.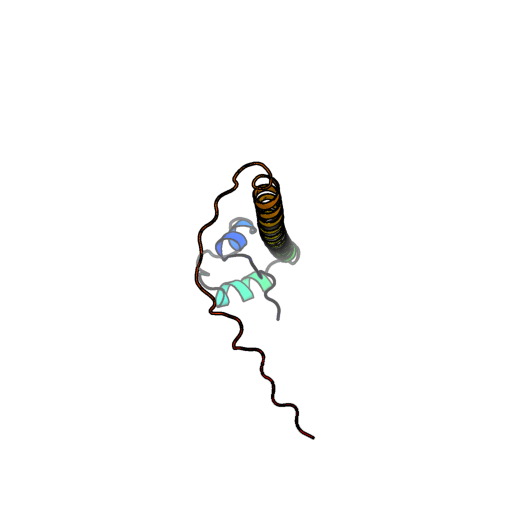230 -2.624 -43.150 1.00 55.00 89 SER A C 1
ATOM 700 O O . SER A 1 89 ? 37.399 -3.319 -42.153 1.00 55.00 89 SER A O 1
ATOM 702 N N . ASP A 1 90 ? 37.519 -2.968 -44.405 1.00 48.91 90 ASP A N 1
ATOM 703 C CA . ASP A 1 90 ? 38.231 -4.137 -44.937 1.00 48.91 90 ASP A CA 1
ATOM 704 C C . ASP A 1 90 ? 37.439 -5.430 -45.196 1.00 48.91 90 ASP A C 1
ATOM 706 O O . ASP A 1 90 ? 37.243 -6.272 -4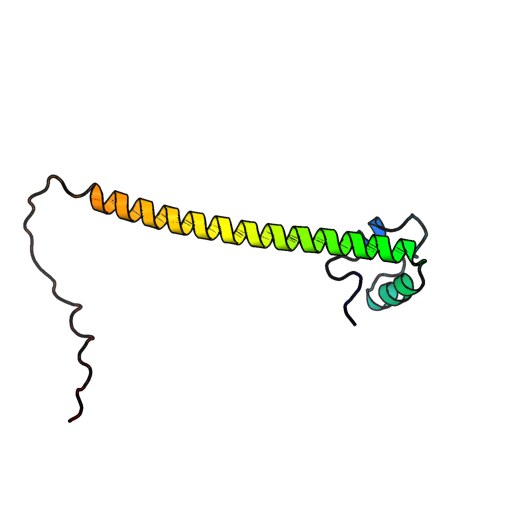4.322 1.00 48.91 90 ASP A O 1
ATOM 710 N N . GLY A 1 91 ? 37.067 -5.609 -46.468 1.00 41.41 91 GLY A N 1
ATOM 711 C CA . GLY A 1 91 ? 36.584 -6.870 -47.022 1.00 41.41 91 GLY A CA 1
ATOM 712 C C . GLY A 1 91 ? 35.959 -6.699 -48.404 1.00 41.41 91 GLY A C 1
ATOM 713 O O . GLY A 1 91 ? 34.743 -6.771 -48.532 1.00 41.41 91 GLY A O 1
ATOM 714 N N . GLU A 1 92 ? 36.773 -6.463 -49.439 1.00 49.09 92 GLU A N 1
ATOM 715 C CA . GLU A 1 92 ? 36.369 -6.779 -50.816 1.00 49.09 92 GLU A CA 1
ATOM 716 C C . GLU A 1 92 ? 35.997 -8.271 -50.878 1.00 49.09 92 GLU A C 1
ATOM 718 O O . GLU A 1 92 ? 36.814 -9.138 -50.566 1.00 49.09 92 GLU A O 1
ATOM 723 N N . GLY A 1 93 ? 34.751 -8.560 -51.242 1.00 42.31 93 GLY A N 1
ATOM 724 C CA . GLY A 1 93 ? 34.213 -9.905 -51.396 1.00 42.31 93 GLY A CA 1
ATOM 725 C C . GLY A 1 93 ? 32.951 -9.836 -52.244 1.00 42.31 93 GLY A C 1
ATOM 726 O O . GLY A 1 93 ? 31.863 -9.607 -51.728 1.00 42.31 93 GLY A O 1
ATOM 727 N N . ASP A 1 94 ? 33.149 -9.942 -53.553 1.00 47.59 94 ASP A N 1
ATOM 728 C CA . ASP A 1 94 ? 32.124 -10.175 -54.572 1.00 47.59 94 ASP A CA 1
ATOM 729 C C . ASP A 1 94 ? 31.461 -11.542 -54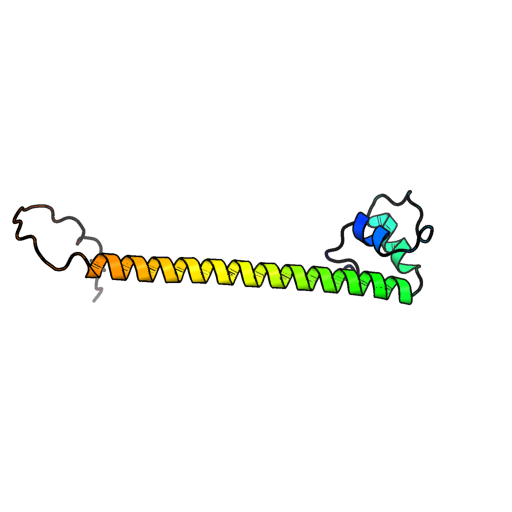.309 1.00 47.59 94 ASP A C 1
ATOM 731 O O . ASP A 1 94 ? 32.200 -12.495 -54.090 1.00 47.59 94 ASP A O 1
ATOM 735 N N . ASP A 1 95 ? 30.122 -11.629 -54.285 1.00 45.03 95 ASP A N 1
ATOM 736 C CA . ASP A 1 95 ? 29.315 -12.800 -54.700 1.00 45.03 95 ASP A CA 1
ATOM 737 C C . ASP A 1 95 ? 27.801 -12.527 -54.486 1.00 45.03 95 ASP A C 1
ATOM 739 O O . ASP A 1 95 ? 27.269 -12.574 -53.377 1.00 45.03 95 ASP A O 1
ATOM 743 N N . ASP A 1 96 ? 27.171 -12.113 -55.587 1.00 50.38 96 ASP A N 1
ATOM 744 C CA . ASP A 1 96 ? 25.922 -12.577 -56.223 1.00 50.38 96 ASP A CA 1
ATOM 745 C C . ASP A 1 96 ? 24.684 -13.110 -55.443 1.00 50.38 96 ASP A C 1
ATOM 747 O O . ASP A 1 96 ? 24.747 -13.942 -54.542 1.00 50.38 96 ASP A O 1
ATOM 751 N N . ASP A 1 97 ? 23.538 -12.717 -56.018 1.00 45.12 97 ASP A N 1
ATOM 752 C CA . ASP A 1 97 ? 22.208 -13.354 -56.062 1.00 45.12 97 ASP A CA 1
ATOM 753 C C . ASP A 1 97 ? 21.171 -13.132 -54.935 1.00 45.12 97 ASP A C 1
ATOM 755 O O . ASP A 1 97 ? 21.353 -13.471 -53.765 1.00 45.12 97 ASP A O 1
ATOM 759 N N . GLY A 1 98 ? 19.991 -12.636 -55.348 1.00 40.69 98 GLY A N 1
ATOM 760 C CA . GLY A 1 98 ? 18.737 -12.861 -54.619 1.00 40.69 98 GLY A CA 1
ATOM 761 C C . GLY A 1 98 ? 17.821 -11.660 -54.371 1.00 40.69 98 GLY A C 1
ATOM 762 O O . GLY A 1 98 ? 17.466 -11.381 -53.226 1.00 40.69 98 GLY A O 1
ATOM 763 N N . ASP A 1 99 ? 17.363 -10.987 -55.428 1.00 50.12 99 ASP A N 1
ATOM 764 C CA . ASP A 1 99 ? 16.157 -10.148 -55.389 1.00 50.12 99 ASP A CA 1
ATOM 765 C C . ASP A 1 99 ? 14.952 -10.966 -54.876 1.00 50.12 99 ASP A C 1
ATOM 767 O O . ASP A 1 99 ? 14.596 -11.970 -55.478 1.00 50.12 99 ASP A O 1
ATOM 771 N N . THR A 1 100 ? 14.341 -10.578 -53.750 1.00 52.34 100 THR A N 1
ATOM 772 C CA . THR A 1 100 ? 12.916 -10.839 -53.437 1.00 52.34 100 THR A CA 1
ATOM 773 C C . THR A 1 100 ? 12.482 -10.029 -52.210 1.00 52.34 100 THR A C 1
ATOM 775 O O . THR A 1 100 ? 12.379 -10.523 -51.088 1.00 52.34 100 THR A O 1
ATOM 778 N N . SER A 1 101 ? 12.206 -8.736 -52.375 1.00 49.34 101 SER A N 1
ATOM 779 C CA . SER A 1 101 ? 11.298 -8.041 -51.431 1.00 49.34 101 SER A CA 1
ATOM 780 C C . SER A 1 101 ? 10.642 -6.773 -51.979 1.00 49.34 101 SER A C 1
ATOM 782 O O . SER A 1 101 ? 9.878 -6.123 -51.266 1.00 49.34 101 SER A O 1
ATOM 784 N N . ALA A 1 102 ? 10.858 -6.433 -53.251 1.00 54.06 102 ALA A N 1
ATOM 785 C CA . ALA A 1 102 ? 10.309 -5.229 -53.866 1.00 54.06 102 ALA A CA 1
ATOM 786 C C . ALA A 1 102 ? 8.932 -5.438 -54.537 1.00 54.06 102 ALA A C 1
ATOM 788 O O . ALA A 1 102 ? 8.635 -4.780 -55.529 1.00 54.06 102 ALA A O 1
ATOM 789 N N . GLU A 1 103 ? 8.064 -6.311 -54.007 1.00 51.94 103 GLU A N 1
ATOM 790 C CA . GLU A 1 103 ? 6.733 -6.567 -54.601 1.00 51.94 103 GLU A CA 1
ATOM 791 C C . GLU A 1 103 ? 5.537 -6.304 -53.668 1.00 51.94 103 GLU A C 1
ATOM 793 O O . GLU A 1 103 ? 4.461 -6.861 -53.847 1.00 51.94 103 GLU A O 1
ATOM 798 N N . TYR A 1 104 ? 5.668 -5.413 -52.683 1.00 57.50 104 TYR A N 1
ATOM 799 C CA . TYR A 1 104 ? 4.515 -4.984 -51.871 1.00 57.50 104 TYR A CA 1
ATOM 800 C C . TYR A 1 104 ? 4.402 -3.464 -51.741 1.00 57.50 104 TYR A C 1
ATOM 802 O O . TYR A 1 104 ? 4.161 -2.944 -50.662 1.00 57.50 104 TYR A O 1
ATOM 810 N N . MET A 1 105 ? 4.558 -2.725 -52.843 1.00 62.62 105 MET A N 1
ATOM 811 C CA . MET A 1 105 ? 4.194 -1.297 -52.901 1.00 62.62 105 MET A CA 1
ATOM 812 C C . MET A 1 105 ? 3.580 -0.910 -54.258 1.00 62.62 105 MET A C 1
ATOM 814 O O . MET A 1 105 ? 3.884 0.144 -54.809 1.00 62.62 105 MET A O 1
ATOM 818 N N . ARG A 1 106 ? 2.698 -1.742 -54.824 1.00 62.22 106 ARG A N 1
ATOM 819 C CA . ARG A 1 106 ? 1.788 -1.289 -55.890 1.00 62.22 106 ARG A CA 1
ATOM 820 C C . ARG A 1 106 ? 0.410 -1.034 -55.294 1.00 62.22 106 ARG A C 1
ATOM 822 O O . ARG A 1 106 ? -0.424 -1.926 -55.209 1.00 62.22 106 ARG A O 1
ATOM 829 N N . LEU A 1 107 ? 0.213 0.204 -54.846 1.00 63.81 107 LEU A N 1
ATOM 830 C CA . LEU A 1 107 ? -1.115 0.758 -54.603 1.00 63.81 107 LEU A CA 1
ATOM 831 C C . LEU A 1 107 ? -1.762 1.066 -55.965 1.00 63.81 107 LEU A C 1
ATOM 833 O O . LEU A 1 107 ? -1.074 1.599 -56.838 1.00 63.81 107 LEU A O 1
ATOM 837 N N . PRO A 1 108 ? -3.048 0.751 -56.173 1.00 59.81 108 PRO A N 1
ATOM 838 C CA . PRO A 1 108 ? -3.761 1.184 -57.364 1.00 59.81 108 PRO A CA 1
ATOM 839 C C . PRO A 1 108 ? -4.003 2.698 -57.290 1.00 59.81 108 PRO A C 1
ATOM 841 O O . PRO A 1 108 ? -4.661 3.183 -56.372 1.00 59.81 108 PRO A O 1
ATOM 844 N N . THR A 1 109 ? -3.444 3.447 -58.239 1.00 58.75 109 THR A N 1
ATOM 845 C CA . THR A 1 109 ? -3.878 4.817 -58.545 1.00 58.75 109 THR A CA 1
ATOM 846 C C . THR A 1 109 ? -5.141 4.739 -59.392 1.00 58.75 109 THR A C 1
ATOM 848 O O . THR A 1 109 ? -5.094 4.241 -60.517 1.00 58.75 109 THR A O 1
ATOM 851 N N . ASP A 1 110 ? -6.246 5.185 -58.805 1.00 59.47 110 ASP A N 1
ATOM 852 C CA . ASP A 1 110 ? -7.532 5.421 -59.455 1.00 59.47 110 ASP A CA 1
ATOM 853 C C . ASP A 1 110 ? -7.559 6.870 -59.984 1.00 59.47 110 ASP A C 1
ATOM 855 O O . ASP A 1 110 ? -7.204 7.784 -59.237 1.00 59.47 110 ASP A O 1
ATOM 859 N N . GLU A 1 111 ? -7.926 6.986 -61.268 1.00 46.00 111 GLU A N 1
ATOM 860 C CA . GLU A 1 111 ? -8.207 8.161 -62.135 1.00 46.00 111 GLU A CA 1
ATOM 861 C C . GLU A 1 111 ? -7.162 9.282 -62.326 1.00 46.00 111 GLU A C 1
ATOM 863 O O . GLU A 1 111 ? -6.909 10.105 -61.417 1.00 46.00 111 GLU A O 1
#

Radius of gyration: 30.48 Å; chains: 1; bounding box: 56×22×83 Å

Foldseek 3Di:
DQQLLNPDDPVVLVVLDDPPLDDPPPPDPVSVSVSLVPDDPVSSVSSSVVSVVVVVVVVVVVVVVVVVVVVVVVVVVVVVVVVVVVPPDDDDDDDDDDDDDPPPPDDDDDD

pLDDT: mean 76.5, std 16.2, range [40.69, 94.56]

Organism: NCBI:txid870435